Protein AF-A0A0J1GSQ0-F1 (afdb_monomer_lite)

Organism: NCBI:txid754436

Structure (mmCIF, N/CA/C/O backbone):
data_AF-A0A0J1GSQ0-F1
#
_entry.id   AF-A0A0J1GSQ0-F1
#
loop_
_atom_site.group_PDB
_atom_site.id
_atom_site.type_symbol
_atom_site.label_atom_id
_atom_site.label_alt_id
_atom_site.label_comp_id
_atom_site.label_asym_id
_atom_site.label_entity_id
_atom_site.label_seq_id
_atom_site.pdbx_PDB_ins_code
_atom_site.Cartn_x
_atom_site.Cartn_y
_atom_site.Cartn_z
_atom_site.occupancy
_atom_site.B_iso_or_equiv
_atom_site.auth_seq_id
_atom_site.auth_comp_id
_atom_site.auth_asym_id
_atom_site.auth_atom_id
_atom_site.pdbx_PDB_model_num
ATOM 1 N N . MET A 1 1 ? 1.380 5.334 -14.182 1.00 82.44 1 MET A N 1
ATOM 2 C CA . MET A 1 1 ? 1.538 4.209 -13.233 1.00 82.44 1 MET A CA 1
ATOM 3 C C . MET A 1 1 ? 1.544 4.688 -11.792 1.00 82.44 1 MET A C 1
ATOM 5 O O . MET A 1 1 ? 0.638 4.317 -11.063 1.00 82.44 1 MET A O 1
ATOM 9 N N . THR A 1 2 ? 2.495 5.534 -11.387 1.00 88.06 2 THR A N 1
ATOM 10 C CA . THR A 1 2 ? 2.555 6.091 -10.021 1.00 88.06 2 THR A CA 1
ATOM 11 C C . THR A 1 2 ? 1.277 6.799 -9.601 1.00 88.06 2 THR A C 1
ATOM 13 O O . THR A 1 2 ? 0.808 6.554 -8.500 1.00 88.06 2 THR A O 1
ATOM 16 N N . GLN A 1 3 ? 0.655 7.568 -10.502 1.00 89.50 3 GLN A N 1
ATOM 17 C CA . GLN A 1 3 ? -0.656 8.180 -10.265 1.00 89.50 3 GLN A CA 1
ATOM 18 C C . GLN A 1 3 ? -1.730 7.144 -9.891 1.00 89.50 3 GLN A C 1
ATOM 20 O O . GLN A 1 3 ? -2.431 7.309 -8.903 1.00 89.50 3 GLN A O 1
ATOM 25 N N . THR A 1 4 ? -1.821 6.033 -10.623 1.00 90.69 4 THR A N 1
ATOM 26 C CA . THR A 1 4 ? -2.809 4.979 -10.345 1.00 90.69 4 THR A CA 1
ATOM 27 C C . THR A 1 4 ? -2.502 4.221 -9.052 1.00 90.69 4 THR A C 1
ATOM 29 O O . THR A 1 4 ? -3.416 3.885 -8.306 1.00 90.69 4 THR A O 1
ATOM 32 N N . LEU A 1 5 ? -1.223 3.968 -8.752 1.00 93.81 5 LEU A N 1
ATOM 33 C CA . LEU A 1 5 ? -0.809 3.382 -7.470 1.00 93.81 5 LEU A CA 1
ATOM 34 C C . LEU A 1 5 ? -1.150 4.319 -6.300 1.00 93.81 5 LEU A C 1
ATOM 36 O O . LEU A 1 5 ? -1.616 3.864 -5.256 1.00 93.81 5 LEU A O 1
ATOM 40 N N . TRP A 1 6 ? -0.958 5.625 -6.494 1.00 94.94 6 TRP A N 1
ATOM 41 C CA . TRP A 1 6 ? -1.317 6.658 -5.529 1.00 94.94 6 TRP A CA 1
ATOM 42 C C . TRP A 1 6 ? -2.828 6.707 -5.300 1.00 94.94 6 TRP A C 1
ATOM 44 O O . TRP A 1 6 ? -3.275 6.660 -4.158 1.00 94.94 6 TRP A O 1
ATOM 54 N N . GLU A 1 7 ? -3.627 6.698 -6.364 1.00 95.25 7 GLU A N 1
ATOM 55 C CA . GLU A 1 7 ? -5.091 6.636 -6.286 1.00 95.25 7 GLU A CA 1
ATOM 56 C C . GLU A 1 7 ? -5.585 5.372 -5.576 1.00 95.25 7 GLU A C 1
ATOM 58 O O . GLU A 1 7 ? -6.527 5.440 -4.784 1.00 95.25 7 GLU A O 1
ATOM 63 N N . SER A 1 8 ? -4.939 4.223 -5.802 1.00 95.31 8 SER A N 1
ATOM 64 C CA . SER A 1 8 ? -5.218 3.003 -5.040 1.00 95.31 8 SER A CA 1
ATOM 65 C C . SER A 1 8 ? -4.947 3.207 -3.547 1.00 95.31 8 SER A C 1
ATOM 67 O O . SER A 1 8 ? -5.821 2.913 -2.734 1.00 95.31 8 SER A O 1
ATOM 69 N N . ALA A 1 9 ? -3.782 3.748 -3.174 1.00 96.62 9 ALA A N 1
ATOM 70 C CA . ALA A 1 9 ? -3.436 4.001 -1.773 1.00 96.62 9 ALA A CA 1
ATOM 71 C C . ALA A 1 9 ? -4.409 4.989 -1.105 1.00 96.62 9 ALA A C 1
ATOM 73 O O . ALA A 1 9 ? -4.886 4.738 0.003 1.00 96.62 9 ALA A O 1
ATOM 74 N N . VAL A 1 10 ? -4.761 6.075 -1.802 1.00 97.19 10 VAL A N 1
ATOM 75 C CA . VAL A 1 10 ? -5.752 7.062 -1.348 1.00 97.19 10 VAL A CA 1
ATOM 76 C C . VAL A 1 10 ? -7.120 6.414 -1.164 1.00 97.19 10 VAL A C 1
ATOM 78 O O . VAL A 1 10 ? -7.760 6.636 -0.141 1.00 97.19 10 VAL A O 1
ATOM 81 N N . SER A 1 11 ? -7.558 5.574 -2.102 1.00 96.94 11 SER A N 1
ATOM 82 C CA . SER A 1 11 ? -8.849 4.893 -1.998 1.00 96.94 11 SER A CA 1
ATOM 83 C C . SER A 1 11 ? -8.909 3.947 -0.795 1.00 96.94 11 SER A C 1
ATOM 85 O O . SER A 1 11 ? -9.949 3.870 -0.142 1.00 96.94 11 SER A O 1
ATOM 87 N N . LEU A 1 12 ? -7.811 3.259 -0.466 1.00 97.31 12 LEU A N 1
ATOM 88 C CA . LEU A 1 12 ? -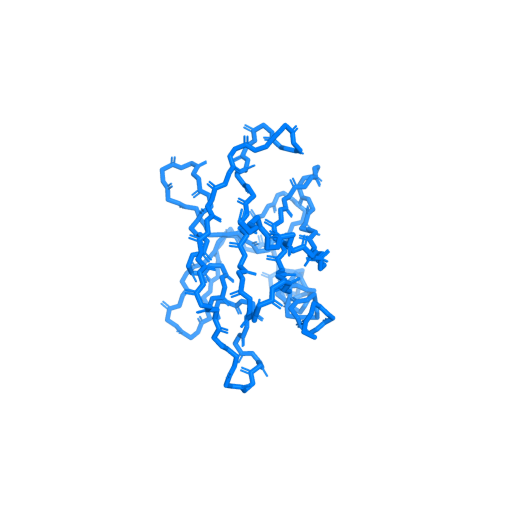7.732 2.407 0.726 1.00 97.31 12 LEU A CA 1
ATOM 89 C C . LEU A 1 12 ? -7.763 3.233 2.018 1.00 97.31 12 LEU A C 1
ATOM 91 O O . LEU A 1 12 ? -8.453 2.850 2.959 1.00 97.31 12 LEU A O 1
ATOM 95 N N . ARG A 1 13 ? -7.087 4.387 2.044 1.00 98.00 13 ARG A N 1
ATOM 96 C CA . ARG A 1 13 ? -7.127 5.321 3.180 1.00 98.00 13 ARG A CA 1
ATOM 97 C C . ARG A 1 13 ? -8.509 5.951 3.376 1.00 98.00 13 ARG A C 1
ATOM 99 O O . ARG A 1 13 ? -8.971 6.079 4.501 1.00 98.00 13 ARG A O 1
ATOM 106 N N . GLN A 1 14 ? -9.196 6.314 2.296 1.00 98.00 14 GLN A N 1
ATOM 107 C CA . GLN A 1 14 ? -10.578 6.802 2.367 1.00 98.00 14 GLN A CA 1
ATOM 108 C C . GLN A 1 14 ? -11.517 5.728 2.917 1.00 98.00 14 GLN A C 1
ATOM 110 O O . GLN A 1 14 ? -12.339 6.018 3.778 1.00 98.00 14 GLN A O 1
ATOM 115 N N . LYS A 1 15 ? -11.366 4.481 2.455 1.00 97.00 15 LYS A N 1
ATOM 116 C CA . LYS A 1 15 ? -12.125 3.348 2.988 1.00 97.00 15 LYS A CA 1
ATOM 117 C C . LYS A 1 15 ? -11.880 3.167 4.491 1.00 97.00 15 LYS A C 1
ATOM 119 O O . LYS A 1 15 ? -12.837 3.010 5.234 1.00 97.00 15 LYS A O 1
ATOM 124 N N . TRP A 1 16 ? -10.628 3.269 4.939 1.00 98.12 16 TRP A N 1
ATOM 125 C CA . TRP A 1 16 ? -10.271 3.216 6.360 1.00 98.12 16 TRP A CA 1
ATOM 126 C C . TRP A 1 16 ? -10.989 4.280 7.199 1.00 98.12 16 TRP A C 1
ATOM 128 O O . TRP A 1 16 ? -11.543 3.950 8.243 1.00 98.12 16 TRP A O 1
ATOM 138 N N . GLU A 1 17 ? -11.045 5.531 6.730 1.00 98.19 17 GLU A N 1
ATOM 139 C CA . GLU A 1 17 ? -11.810 6.592 7.407 1.00 98.19 17 GLU A CA 1
ATOM 140 C C . GLU A 1 17 ? -13.311 6.261 7.472 1.00 98.19 17 GLU A C 1
ATOM 142 O O . GLU A 1 17 ? -13.936 6.420 8.518 1.00 98.19 17 GLU A O 1
ATOM 147 N N . LEU A 1 18 ? -13.887 5.762 6.372 1.00 98.19 18 LEU A N 1
ATOM 148 C CA . LEU A 1 18 ? -15.314 5.425 6.279 1.00 98.19 18 LEU A CA 1
ATOM 149 C C . LEU A 1 18 ? -15.712 4.216 7.139 1.00 98.19 18 LEU A C 1
ATOM 151 O O . LEU A 1 18 ? -16.854 4.131 7.583 1.00 98.19 18 LEU A O 1
ATOM 155 N N . GLU A 1 19 ? -14.787 3.290 7.382 1.00 97.75 19 GLU A N 1
ATOM 156 C CA . GLU A 1 19 ? -15.019 2.063 8.153 1.00 97.75 19 GLU A CA 1
ATOM 157 C C . GLU A 1 19 ? -14.654 2.205 9.640 1.00 97.75 19 GLU A C 1
ATOM 159 O O . GLU A 1 19 ? -14.472 1.209 10.334 1.00 97.75 19 GLU A O 1
ATOM 164 N N . ASN A 1 20 ? -14.573 3.438 10.153 1.00 97.31 20 ASN A N 1
ATOM 165 C CA . ASN A 1 20 ? -14.196 3.740 11.539 1.00 97.31 20 ASN A CA 1
ATOM 166 C C . ASN A 1 20 ? -12.795 3.243 11.926 1.00 97.31 20 ASN A C 1
ATOM 168 O O . ASN A 1 20 ? -12.567 2.821 13.058 1.00 97.31 20 ASN A O 1
ATOM 172 N N . LYS A 1 21 ? -11.840 3.360 11.001 1.00 97.75 21 LYS A N 1
ATOM 173 C CA . LYS A 1 21 ? -10.402 3.198 11.251 1.00 97.75 21 LYS A CA 1
ATOM 174 C C . LYS A 1 21 ? -10.016 1.821 11.811 1.00 97.75 21 LYS A C 1
ATOM 176 O O . LYS A 1 21 ? -9.367 1.753 12.857 1.00 97.75 21 LYS A O 1
ATOM 181 N N . PRO A 1 22 ? -10.380 0.716 11.137 1.00 97.75 22 PRO A N 1
ATOM 182 C CA . PRO A 1 22 ? -10.029 -0.615 11.613 1.00 97.75 22 PRO A CA 1
ATOM 183 C C . PRO A 1 22 ? -8.505 -0.810 11.640 1.00 97.75 22 PRO A C 1
ATOM 185 O O . PRO A 1 22 ? -7.773 -0.218 10.845 1.00 97.75 22 PRO A O 1
ATOM 188 N N . GLU A 1 23 ? -8.022 -1.685 12.524 1.00 96.50 23 GLU A N 1
ATOM 189 C CA . GLU A 1 23 ? -6.595 -2.041 12.581 1.00 96.50 23 GLU A CA 1
ATOM 190 C C . GLU A 1 23 ? -6.138 -2.832 11.344 1.00 96.50 23 GLU A C 1
ATOM 192 O O . GLU A 1 23 ? -4.976 -2.755 10.939 1.00 96.50 23 GLU A O 1
ATOM 197 N N . ARG A 1 24 ? -7.054 -3.603 10.743 1.00 97.12 24 ARG A N 1
ATOM 198 C CA . ARG A 1 24 ? -6.804 -4.508 9.614 1.00 97.12 24 ARG A CA 1
ATOM 199 C C . ARG A 1 24 ? -7.928 -4.433 8.595 1.00 97.12 24 ARG A C 1
ATOM 201 O O . ARG A 1 24 ? -9.073 -4.155 8.939 1.00 97.12 24 ARG A O 1
ATOM 208 N N . SER A 1 25 ? -7.602 -4.721 7.345 1.00 97.12 25 SER A N 1
ATOM 209 C CA . SER A 1 25 ? -8.561 -4.846 6.253 1.00 97.12 25 SER A CA 1
ATOM 210 C C . SER A 1 25 ? -8.088 -5.906 5.258 1.00 97.12 25 SER A C 1
ATOM 212 O O . SER A 1 25 ? -6.970 -6.416 5.333 1.00 97.12 25 SER A O 1
ATOM 214 N N . PHE A 1 26 ? -8.967 -6.257 4.326 1.00 95.12 26 PHE A N 1
ATOM 215 C CA . PHE A 1 26 ? -8.733 -7.297 3.340 1.00 95.12 26 PHE A CA 1
ATOM 216 C C . PHE A 1 26 ? -9.153 -6.839 1.946 1.00 95.12 26 PHE A C 1
ATOM 218 O O . PHE A 1 26 ? -10.223 -6.252 1.755 1.00 95.12 26 PHE A O 1
ATOM 225 N N . LEU A 1 27 ? -8.319 -7.130 0.948 1.00 92.44 27 LEU A N 1
ATOM 226 C CA . LEU A 1 27 ? -8.636 -6.892 -0.454 1.00 92.44 27 LEU A CA 1
ATOM 227 C C . LEU A 1 27 ? -8.082 -8.022 -1.323 1.00 92.44 27 LEU A C 1
ATOM 229 O O . LEU A 1 27 ? -6.877 -8.222 -1.396 1.00 92.44 27 LEU A O 1
ATOM 233 N N . LYS A 1 28 ? -8.969 -8.723 -2.043 1.00 87.81 28 LYS A N 1
ATOM 234 C CA . LYS A 1 28 ? -8.604 -9.739 -3.052 1.00 87.81 28 LYS A CA 1
ATOM 235 C C . LYS A 1 28 ? -7.609 -10.806 -2.552 1.00 87.81 28 LYS A C 1
ATOM 237 O O . LYS A 1 28 ? -6.680 -11.150 -3.274 1.00 87.81 28 LYS A O 1
ATOM 242 N N . GLY A 1 29 ? -7.784 -11.335 -1.343 1.00 89.19 29 GLY A N 1
ATOM 243 C CA . GLY A 1 29 ? -6.855 -12.343 -0.812 1.00 89.19 29 GLY A CA 1
ATOM 244 C C . GLY A 1 29 ? -5.738 -11.777 0.063 1.00 89.19 29 GLY A C 1
ATOM 245 O O . GLY A 1 29 ? -5.049 -12.553 0.710 1.00 89.19 29 GLY A O 1
ATOM 246 N N . ILE A 1 30 ? -5.562 -10.453 0.088 1.00 92.69 30 ILE A N 1
ATOM 247 C CA . ILE A 1 30 ? -4.443 -9.785 0.754 1.00 92.69 30 ILE A CA 1
ATOM 248 C C . ILE A 1 30 ? -4.955 -9.109 2.026 1.00 92.69 30 ILE A C 1
ATOM 250 O O . ILE A 1 30 ? -5.765 -8.179 1.950 1.00 92.69 30 ILE A O 1
ATOM 254 N N . GLU A 1 31 ? -4.489 -9.576 3.185 1.00 95.31 31 GLU A N 1
ATOM 255 C CA . GLU A 1 31 ? -4.656 -8.876 4.463 1.00 95.31 31 GLU A CA 1
ATOM 256 C C . GLU A 1 31 ? -3.621 -7.747 4.563 1.00 95.31 31 GLU A C 1
ATOM 258 O O . GLU A 1 31 ? -2.463 -7.911 4.182 1.00 95.31 31 GLU A O 1
ATOM 263 N N . TYR A 1 32 ? -4.041 -6.583 5.049 1.00 95.75 32 TYR A N 1
ATOM 264 C CA . TYR A 1 32 ? -3.161 -5.438 5.264 1.00 95.75 32 TYR A CA 1
ATOM 265 C C . TYR A 1 32 ? -3.586 -4.651 6.506 1.00 95.75 32 TYR A C 1
ATOM 267 O O . TYR A 1 32 ? -4.755 -4.653 6.897 1.00 95.75 32 TYR A O 1
ATOM 275 N N . THR A 1 33 ? -2.626 -3.975 7.130 1.00 96.25 33 THR A N 1
ATOM 276 C CA . THR A 1 33 ? -2.842 -3.056 8.253 1.00 96.25 33 THR A CA 1
ATOM 277 C C . THR A 1 33 ? -2.749 -1.612 7.770 1.00 96.25 33 THR A C 1
ATOM 279 O O . THR A 1 33 ? -2.624 -1.337 6.570 1.00 96.25 33 THR A O 1
ATOM 282 N N . PHE A 1 34 ? -2.821 -0.668 8.705 1.00 96.38 34 PHE A N 1
ATOM 283 C CA . PHE A 1 34 ? -2.679 0.750 8.424 1.00 96.38 34 PHE A CA 1
ATOM 284 C C . PHE A 1 34 ? -1.594 1.382 9.292 1.00 96.38 34 PHE A C 1
ATOM 286 O O . PHE A 1 34 ? -1.394 0.996 10.443 1.00 96.38 34 PHE A O 1
ATOM 293 N N . THR A 1 35 ? -0.915 2.389 8.747 1.00 94.69 35 THR A N 1
ATOM 294 C CA . THR A 1 35 ? -0.109 3.322 9.540 1.00 94.69 35 THR A CA 1
ATOM 295 C C . THR A 1 35 ? -1.004 4.128 10.480 1.00 94.69 35 THR A C 1
ATOM 297 O O . THR A 1 35 ? -2.225 4.182 10.306 1.00 94.69 35 THR A O 1
ATOM 300 N N . GLN A 1 36 ? -0.411 4.867 11.420 1.00 93.88 36 GLN A N 1
ATOM 301 C CA . GLN A 1 36 ? -1.174 5.742 12.324 1.00 93.88 36 GLN A CA 1
ATOM 302 C C . GLN A 1 36 ? -1.982 6.823 11.581 1.00 93.88 36 GLN A C 1
ATOM 304 O O . GLN A 1 36 ? -2.957 7.354 12.110 1.00 93.88 36 GLN A O 1
ATOM 309 N N . LYS A 1 37 ? -1.589 7.154 10.342 1.00 95.81 37 LYS A N 1
ATOM 310 C CA . LYS A 1 37 ? -2.285 8.117 9.471 1.00 95.81 37 LYS A CA 1
ATOM 311 C C . LYS A 1 37 ? -3.238 7.458 8.465 1.00 95.81 37 LYS A C 1
ATOM 313 O O . LYS A 1 37 ? -3.743 8.144 7.570 1.00 95.81 37 LYS A O 1
ATOM 318 N N . GLY A 1 38 ? -3.476 6.154 8.596 1.00 96.94 38 GLY A N 1
ATOM 319 C CA . GLY A 1 38 ? -4.440 5.424 7.779 1.00 96.94 38 GLY A CA 1
ATOM 320 C C . GLY A 1 38 ? -3.918 4.970 6.423 1.00 96.94 38 GLY A C 1
ATOM 321 O O . GLY A 1 38 ? -4.715 4.669 5.537 1.00 96.94 38 GLY A O 1
ATOM 322 N N . TRP A 1 39 ? -2.601 4.958 6.204 1.00 97.00 39 TRP A N 1
ATOM 323 C CA . TRP A 1 39 ? -2.050 4.473 4.939 1.00 97.00 39 TRP A CA 1
ATOM 324 C C . TRP A 1 39 ? -1.903 2.956 4.973 1.00 97.00 39 TRP A C 1
ATOM 326 O O . TRP A 1 39 ? -1.411 2.438 5.971 1.00 97.00 39 TRP A O 1
ATOM 336 N N . PRO A 1 40 ? -2.305 2.236 3.912 1.00 96.62 40 PRO A N 1
ATOM 337 C CA . PRO A 1 40 ? -2.222 0.781 3.896 1.00 96.62 40 PRO A CA 1
ATOM 338 C C . PRO A 1 40 ? -0.763 0.349 4.019 1.00 96.62 40 PRO A C 1
ATOM 340 O O . PRO A 1 40 ? 0.094 0.951 3.377 1.00 96.62 40 PRO A O 1
ATOM 343 N N . VAL A 1 41 ? -0.477 -0.682 4.804 1.00 94.88 41 VAL A N 1
ATOM 344 C CA . VAL A 1 41 ? 0.862 -1.259 4.950 1.00 94.88 41 VAL A CA 1
ATOM 345 C C . VAL A 1 41 ? 0.748 -2.770 5.119 1.00 94.88 41 VAL A C 1
ATOM 347 O O . VAL A 1 41 ? -0.175 -3.276 5.752 1.00 94.88 41 VAL A O 1
ATOM 350 N N . ILE A 1 42 ? 1.676 -3.504 4.512 1.00 94.56 42 ILE A N 1
ATOM 351 C CA . ILE A 1 42 ? 1.798 -4.951 4.685 1.00 94.56 42 ILE A CA 1
ATOM 352 C C . ILE A 1 42 ? 3.201 -5.202 5.187 1.00 94.56 42 ILE A C 1
ATOM 354 O O . ILE A 1 42 ? 4.159 -4.881 4.487 1.00 94.56 42 ILE A O 1
ATOM 358 N N . SER A 1 43 ? 3.328 -5.745 6.393 1.00 88.38 43 SER A N 1
ATOM 359 C CA . SER A 1 43 ? 4.624 -5.951 7.030 1.00 88.38 43 SER A CA 1
ATOM 360 C C . SER A 1 43 ? 4.773 -7.360 7.583 1.00 88.38 43 SER A C 1
ATOM 362 O O . SER A 1 43 ? 3.925 -7.806 8.352 1.00 88.38 43 SER A O 1
ATOM 364 N N . HIS A 1 44 ? 5.893 -8.008 7.276 1.00 85.62 44 HIS A N 1
ATOM 365 C CA . HIS A 1 44 ? 6.321 -9.272 7.867 1.00 85.62 44 HIS A CA 1
ATOM 366 C C . HIS A 1 44 ? 7.623 -9.043 8.637 1.00 85.62 44 HIS A C 1
ATOM 368 O O . HIS A 1 44 ? 8.565 -8.453 8.112 1.00 85.62 44 HIS A O 1
ATOM 374 N N . ASN A 1 45 ? 7.679 -9.486 9.897 1.00 81.00 45 ASN A N 1
ATOM 375 C CA . ASN A 1 45 ? 8.850 -9.322 10.773 1.00 81.00 45 ASN A CA 1
ATOM 376 C C . ASN A 1 45 ? 9.348 -7.866 10.888 1.00 81.00 45 ASN A C 1
ATOM 378 O O . ASN A 1 45 ? 10.549 -7.608 10.911 1.00 81.00 45 ASN A O 1
ATOM 382 N N . GLY A 1 46 ? 8.421 -6.903 10.933 1.00 77.44 46 GLY A N 1
ATOM 383 C CA . GLY A 1 46 ? 8.749 -5.478 11.063 1.00 77.44 46 GLY A CA 1
ATOM 384 C C . GLY A 1 46 ? 9.287 -4.819 9.789 1.00 77.44 46 GLY A C 1
ATOM 385 O O . GLY A 1 46 ? 9.723 -3.676 9.849 1.00 77.44 46 GLY A O 1
ATOM 386 N N . GLN A 1 47 ? 9.249 -5.505 8.644 1.00 83.94 47 GLN A N 1
ATOM 387 C CA . GLN A 1 47 ? 9.599 -4.945 7.338 1.00 83.94 47 GLN A CA 1
ATOM 388 C C . GLN A 1 47 ? 8.417 -5.048 6.382 1.00 83.94 47 GLN A C 1
ATOM 390 O O . GLN A 1 47 ? 7.671 -6.023 6.401 1.00 83.94 47 GLN A O 1
ATOM 395 N N . ILE A 1 48 ? 8.259 -4.053 5.520 1.00 90.38 48 ILE 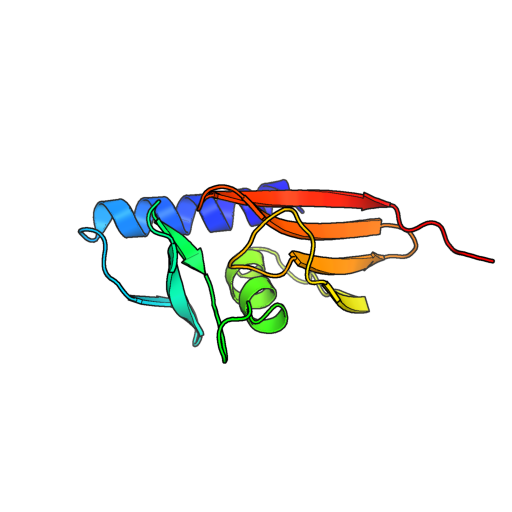A N 1
ATOM 396 C CA . ILE A 1 48 ? 7.280 -4.039 4.443 1.00 90.38 48 ILE A CA 1
ATOM 397 C C . ILE A 1 48 ? 7.516 -5.223 3.509 1.00 90.38 48 ILE A C 1
ATOM 399 O O . ILE A 1 48 ? 8.596 -5.375 2.927 1.00 90.38 48 ILE A O 1
ATOM 403 N N . ASN A 1 49 ? 6.462 -6.009 3.301 1.00 93.12 49 ASN A N 1
ATOM 404 C CA . ASN A 1 49 ? 6.406 -6.991 2.235 1.00 93.12 49 ASN A CA 1
ATOM 405 C C . ASN A 1 49 ? 6.178 -6.266 0.903 1.00 93.12 49 ASN A C 1
ATOM 407 O O . ASN A 1 49 ? 5.049 -5.935 0.528 1.00 93.12 49 ASN A O 1
ATOM 411 N N . CYS A 1 50 ? 7.268 -6.000 0.183 1.00 92.62 50 CYS A N 1
ATOM 412 C CA . CYS A 1 50 ? 7.210 -5.271 -1.080 1.00 92.62 50 CYS A CA 1
ATOM 413 C C . CYS A 1 50 ? 6.401 -6.009 -2.157 1.00 92.62 50 CYS A C 1
ATOM 415 O O . CYS A 1 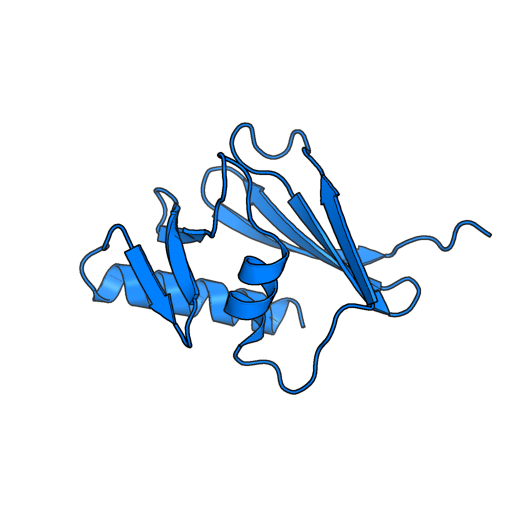50 ? 5.702 -5.378 -2.945 1.00 92.62 50 CYS A O 1
ATOM 417 N N . HIS A 1 51 ? 6.436 -7.343 -2.187 1.00 92.69 51 HIS A N 1
ATOM 418 C CA . HIS A 1 51 ? 5.666 -8.095 -3.176 1.00 92.69 51 HIS A CA 1
ATOM 419 C C . HIS A 1 51 ? 4.158 -7.905 -2.969 1.00 92.69 51 HIS A C 1
ATOM 421 O O . HIS A 1 51 ? 3.440 -7.537 -3.896 1.00 92.69 51 HIS A O 1
ATOM 427 N N . GLU A 1 52 ? 3.678 -8.080 -1.740 1.00 94.25 52 GLU A N 1
ATOM 428 C CA . GLU A 1 52 ? 2.253 -7.922 -1.442 1.00 94.25 52 GLU A CA 1
ATOM 429 C C . GLU A 1 52 ? 1.808 -6.459 -1.514 1.00 94.25 52 GLU A C 1
ATOM 431 O O . GLU A 1 52 ? 0.717 -6.175 -2.007 1.00 94.25 52 GLU A O 1
ATOM 436 N N . THR A 1 53 ? 2.672 -5.515 -1.124 1.00 94.44 53 THR A N 1
ATOM 437 C CA . THR A 1 53 ? 2.426 -4.074 -1.312 1.00 94.44 53 THR A CA 1
ATOM 438 C C . THR A 1 53 ? 2.183 -3.747 -2.784 1.00 94.44 53 THR A C 1
ATOM 440 O O . THR A 1 53 ? 1.239 -3.024 -3.118 1.00 94.44 53 THR A O 1
ATOM 443 N N . TRP A 1 54 ? 2.993 -4.317 -3.683 1.00 94.19 54 TRP A N 1
ATOM 444 C CA . TRP A 1 54 ? 2.784 -4.173 -5.118 1.00 94.19 54 TRP A CA 1
ATOM 445 C C . TRP A 1 54 ? 1.429 -4.726 -5.551 1.00 94.19 54 TRP A C 1
ATOM 447 O O . TRP A 1 54 ? 0.679 -4.028 -6.232 1.00 94.19 54 TRP A O 1
ATOM 457 N N . LEU A 1 55 ? 1.087 -5.952 -5.146 1.00 93.00 55 LEU A N 1
ATOM 458 C CA . LEU A 1 55 ? -0.183 -6.587 -5.512 1.00 93.00 55 LEU A CA 1
ATOM 459 C C . LEU A 1 55 ? -1.399 -5.797 -5.007 1.00 93.00 55 LEU A C 1
ATOM 461 O O . LEU A 1 55 ? -2.369 -5.614 -5.747 1.00 93.00 55 LEU A O 1
ATOM 465 N N . LEU A 1 56 ? -1.330 -5.278 -3.779 1.00 94.69 56 LEU A N 1
ATOM 466 C CA . LEU A 1 56 ? -2.388 -4.474 -3.176 1.00 94.69 56 LEU A CA 1
ATOM 467 C C . LEU A 1 56 ? -2.646 -3.197 -3.991 1.00 94.69 56 LEU A C 1
ATOM 469 O O . LEU A 1 56 ? -3.779 -2.923 -4.405 1.00 94.69 56 LEU A O 1
ATOM 473 N N . LEU A 1 57 ? -1.588 -2.426 -4.262 1.00 94.62 57 LEU A N 1
ATOM 474 C CA . LEU A 1 57 ? -1.697 -1.100 -4.876 1.00 94.62 57 LEU A CA 1
ATOM 475 C C . LEU A 1 57 ? -1.880 -1.153 -6.398 1.00 94.62 57 LEU A C 1
ATOM 477 O O . LEU A 1 57 ? -2.577 -0.311 -6.970 1.00 94.62 57 LEU A O 1
ATOM 481 N N . SER A 1 58 ? -1.318 -2.164 -7.064 1.00 91.75 58 SER A N 1
ATOM 482 C CA . SER A 1 58 ? -1.472 -2.371 -8.510 1.00 91.75 58 SER A CA 1
ATOM 483 C C . SER A 1 58 ? -2.777 -3.075 -8.891 1.00 91.75 58 SER A C 1
ATOM 485 O O . SER A 1 58 ? -3.050 -3.252 -10.073 1.00 91.75 58 SER A O 1
ATOM 487 N N . SER A 1 59 ? -3.639 -3.417 -7.928 1.00 82.62 59 SER A N 1
ATOM 488 C CA . SER A 1 59 ? -4.865 -4.203 -8.144 1.00 82.62 59 SER A CA 1
ATOM 489 C C . SER A 1 59 ? -5.880 -3.610 -9.140 1.00 82.62 59 SER A C 1
ATOM 491 O O . SER A 1 59 ? -6.791 -4.328 -9.573 1.00 82.62 59 SER A O 1
ATOM 493 N N . ARG A 1 60 ? -5.748 -2.321 -9.489 1.00 80.31 60 ARG A N 1
ATOM 494 C CA . ARG A 1 60 ? -6.545 -1.595 -10.502 1.00 80.31 60 ARG A CA 1
ATOM 495 C C . ARG A 1 60 ? -5.836 -1.442 -11.850 1.00 80.31 60 ARG A C 1
ATOM 497 O O . ARG A 1 60 ? -6.450 -1.018 -12.825 1.00 80.31 60 ARG A O 1
ATOM 504 N N . ILE A 1 61 ? -4.553 -1.775 -11.914 1.00 82.12 61 ILE A N 1
ATOM 505 C CA . ILE A 1 61 ? -3.717 -1.631 -13.096 1.00 82.12 61 ILE A CA 1
ATOM 506 C C . ILE A 1 61 ? -3.766 -2.948 -13.867 1.00 82.12 61 ILE A C 1
ATOM 508 O O . ILE A 1 61 ? -3.276 -3.978 -13.406 1.00 82.12 61 ILE A O 1
ATOM 512 N N . LYS A 1 62 ? -4.366 -2.934 -15.059 1.00 71.81 62 LYS A N 1
ATOM 513 C CA . LYS A 1 62 ? -4.326 -4.105 -15.938 1.00 71.81 62 LYS A CA 1
ATOM 514 C C . LYS A 1 62 ? -2.876 -4.341 -16.385 1.00 71.81 62 LYS A C 1
ATOM 516 O O . LYS A 1 62 ? -2.206 -3.408 -16.817 1.00 71.81 62 LYS A O 1
ATOM 521 N N . SER A 1 63 ? -2.420 -5.589 -16.259 1.00 69.75 63 SER A N 1
ATOM 522 C CA . SER A 1 63 ? -1.210 -6.146 -16.890 1.00 69.75 63 SER A CA 1
ATOM 523 C C . SER A 1 63 ? 0.150 -5.512 -16.564 1.00 69.75 63 SER A C 1
ATOM 525 O O . SER A 1 63 ? 1.102 -5.756 -17.301 1.00 69.75 63 SER A O 1
ATOM 527 N N . VAL A 1 64 ? 0.300 -4.758 -15.472 1.00 72.44 64 VAL A N 1
ATOM 528 C CA . VAL A 1 64 ? 1.630 -4.262 -15.082 1.00 72.44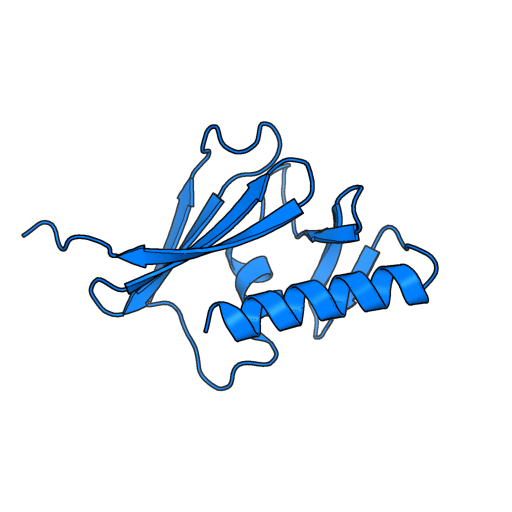 64 VAL A CA 1
ATOM 529 C C . VAL A 1 64 ? 2.324 -5.255 -14.158 1.00 72.44 64 VAL A C 1
ATOM 531 O O . VAL A 1 64 ? 1.852 -5.561 -13.064 1.00 72.44 64 VAL A O 1
ATOM 534 N N . LYS A 1 65 ? 3.485 -5.722 -14.613 1.00 81.25 65 LYS A N 1
ATOM 535 C CA . LYS A 1 65 ? 4.447 -6.502 -13.837 1.00 81.25 65 LYS A CA 1
ATOM 536 C C . LYS A 1 65 ? 5.724 -5.682 -13.673 1.00 81.25 65 LYS A C 1
ATOM 538 O O . LYS A 1 65 ? 5.991 -4.796 -14.479 1.00 81.25 65 LYS A O 1
ATOM 543 N N . TYR A 1 66 ? 6.487 -5.982 -12.633 1.00 83.62 66 TYR A N 1
ATOM 544 C CA . TYR A 1 66 ? 7.863 -5.519 -12.502 1.00 83.62 66 TYR A CA 1
ATOM 545 C C . TYR A 1 66 ? 8.810 -6.618 -13.006 1.00 83.62 66 TYR A C 1
ATOM 547 O O . TYR A 1 66 ? 8.498 -7.805 -12.886 1.00 83.62 66 TYR A O 1
ATOM 555 N N . THR A 1 67 ? 9.953 -6.231 -13.567 1.00 84.50 67 THR A N 1
ATOM 556 C CA . THR A 1 67 ? 11.029 -7.143 -13.988 1.00 84.50 67 THR A CA 1
ATOM 557 C C . THR A 1 67 ? 11.969 -7.469 -12.834 1.00 84.50 67 THR A C 1
ATOM 559 O O . THR A 1 67 ? 12.444 -8.595 -12.721 1.00 84.50 67 THR A O 1
ATOM 562 N N . HIS A 1 68 ? 12.186 -6.510 -11.933 1.00 86.56 68 HIS A N 1
ATOM 563 C CA . HIS A 1 68 ? 13.028 -6.677 -10.756 1.00 86.56 68 HIS A CA 1
ATOM 564 C C . HIS A 1 68 ? 12.408 -5.999 -9.530 1.00 86.56 68 HIS A C 1
ATOM 566 O O . HIS A 1 68 ? 11.811 -4.925 -9.628 1.00 86.56 68 HIS A O 1
ATOM 572 N N . LEU A 1 69 ? 12.573 -6.631 -8.367 1.00 88.31 69 LEU A N 1
ATOM 573 C CA . LEU A 1 69 ? 12.155 -6.117 -7.067 1.00 88.31 69 LEU A CA 1
ATOM 574 C C . LEU A 1 69 ? 13.365 -6.069 -6.136 1.00 88.31 69 LEU A C 1
ATOM 576 O O . LEU A 1 69 ? 14.028 -7.080 -5.928 1.00 88.31 69 LEU A O 1
ATOM 580 N N . SER A 1 70 ? 13.600 -4.914 -5.516 1.00 86.25 70 SER A N 1
ATOM 581 C CA . SER A 1 70 ? 14.525 -4.798 -4.388 1.00 86.25 70 SER A CA 1
ATOM 582 C C . SER A 1 70 ? 13.891 -4.070 -3.209 1.00 86.25 70 SER A C 1
ATOM 584 O O . SER A 1 70 ? 13.018 -3.217 -3.369 1.00 86.25 70 SER A O 1
ATOM 586 N N . SER A 1 71 ? 14.344 -4.427 -2.012 1.00 85.75 71 SER A N 1
ATOM 587 C CA . SER A 1 71 ? 13.990 -3.783 -0.751 1.00 85.75 71 SER A CA 1
ATOM 588 C C . SER A 1 71 ? 15.247 -3.153 -0.164 1.00 85.75 71 SER A C 1
ATOM 590 O O . SER A 1 71 ? 16.296 -3.797 -0.130 1.00 85.75 71 SER A O 1
ATOM 592 N N . LYS A 1 72 ? 15.158 -1.897 0.278 1.00 81.75 72 LYS A N 1
ATOM 593 C CA . LYS A 1 72 ? 16.273 -1.177 0.902 1.00 81.75 72 LYS A CA 1
ATOM 594 C C . LYS A 1 72 ? 15.825 -0.545 2.211 1.00 81.75 72 LYS A C 1
ATOM 596 O O . LYS A 1 72 ? 14.807 0.140 2.253 1.00 81.75 72 LYS A O 1
ATOM 601 N N . ASN A 1 73 ? 16.614 -0.718 3.266 1.00 74.44 73 ASN A N 1
ATOM 602 C CA . ASN A 1 73 ? 16.457 0.058 4.493 1.00 74.44 73 ASN A CA 1
ATOM 603 C C . ASN A 1 73 ? 17.084 1.437 4.262 1.00 74.44 73 ASN A C 1
ATOM 605 O O . ASN A 1 73 ? 18.292 1.602 4.408 1.00 74.44 73 ASN A O 1
ATOM 609 N N . GLU A 1 74 ? 16.285 2.406 3.824 1.00 67.38 74 GLU A N 1
ATOM 610 C CA . GLU A 1 74 ? 16.747 3.786 3.663 1.00 67.38 74 GLU A CA 1
ATOM 611 C C . GLU A 1 74 ? 16.448 4.622 4.903 1.00 67.38 74 GLU A C 1
ATOM 613 O O . GLU A 1 74 ? 15.449 4.404 5.583 1.00 67.38 74 GLU A O 1
ATOM 618 N N . MET A 1 75 ? 17.266 5.651 5.149 1.00 61.22 75 MET A N 1
ATOM 619 C CA . MET A 1 75 ? 17.097 6.587 6.274 1.00 61.22 75 MET A CA 1
ATOM 620 C C . MET A 1 75 ? 15.752 7.339 6.281 1.00 61.22 75 MET A C 1
ATOM 622 O O . MET A 1 75 ? 15.443 8.007 7.263 1.00 61.22 75 MET A O 1
ATOM 626 N N . ARG A 1 76 ? 14.952 7.237 5.211 1.00 62.75 76 ARG A N 1
ATOM 627 C CA . ARG A 1 76 ? 13.651 7.911 5.056 1.00 62.75 76 ARG A CA 1
ATOM 628 C C . ARG A 1 76 ? 12.615 7.469 6.098 1.00 62.75 76 ARG A C 1
ATOM 630 O O . ARG A 1 76 ? 11.692 8.221 6.394 1.00 62.75 76 ARG A O 1
ATOM 637 N N . SER A 1 77 ? 12.773 6.279 6.685 1.00 62.66 77 SER A N 1
ATOM 638 C CA . SER A 1 77 ? 11.963 5.834 7.820 1.00 62.66 77 SER A CA 1
ATOM 639 C C . SER A 1 77 ? 12.742 4.922 8.757 1.00 62.66 77 SER A C 1
ATOM 641 O O . SER A 1 77 ? 13.437 4.004 8.337 1.00 62.66 77 SER A O 1
ATOM 643 N N . LYS A 1 78 ? 12.558 5.142 10.063 1.00 66.88 78 LYS A N 1
ATOM 644 C CA . LYS A 1 78 ? 13.076 4.260 11.117 1.00 66.88 78 LYS A CA 1
ATOM 645 C C . LYS A 1 78 ? 12.334 2.916 11.178 1.00 66.88 78 LYS A C 1
ATOM 647 O O . LYS A 1 78 ? 12.881 1.949 11.695 1.00 66.88 78 LYS A O 1
ATOM 652 N N . TYR A 1 79 ? 11.096 2.875 10.685 1.00 70.88 79 TYR A N 1
ATOM 653 C CA . TYR A 1 79 ? 10.163 1.759 10.872 1.00 70.88 79 TYR A CA 1
ATOM 654 C C . TYR A 1 79 ? 9.875 0.980 9.588 1.00 70.88 79 TYR A C 1
ATOM 656 O O . TYR A 1 79 ? 9.362 -0.131 9.655 1.00 70.88 79 TYR A O 1
ATOM 664 N N . TYR A 1 80 ? 10.187 1.553 8.423 1.00 77.94 80 TYR A N 1
ATOM 665 C CA . TYR A 1 80 ? 9.791 1.007 7.131 1.00 77.94 80 TYR A CA 1
ATOM 666 C C . TYR A 1 80 ? 10.967 1.019 6.155 1.00 77.94 80 TYR A C 1
ATOM 668 O O . TYR A 1 80 ? 11.587 2.055 5.922 1.00 77.94 80 TYR A O 1
ATOM 676 N N . ASN A 1 81 ? 11.230 -0.125 5.531 1.00 83.12 81 ASN A N 1
ATOM 677 C CA . ASN A 1 81 ? 12.038 -0.204 4.320 1.00 83.12 81 ASN A CA 1
ATOM 678 C C . ASN A 1 81 ? 11.327 0.477 3.141 1.00 83.12 81 ASN A C 1
ATOM 680 O O . ASN A 1 81 ? 10.117 0.695 3.130 1.00 83.12 81 ASN A O 1
ATOM 684 N N . SER A 1 82 ? 12.115 0.797 2.123 1.00 89.69 82 SER A N 1
ATOM 685 C CA . SER A 1 82 ? 11.664 1.290 0.828 1.00 89.69 82 SER A CA 1
ATOM 686 C C . SER A 1 82 ? 11.661 0.148 -0.186 1.00 89.69 82 SER A C 1
ATOM 688 O O . SER A 1 82 ? 12.602 -0.647 -0.251 1.00 89.69 82 SER A O 1
ATOM 690 N N . CYS A 1 83 ? 10.612 0.080 -0.994 1.00 92.06 83 CYS A N 1
ATOM 691 C CA . CYS A 1 83 ? 10.433 -0.912 -2.042 1.00 92.06 83 CYS A CA 1
ATOM 692 C C . CYS A 1 83 ? 10.700 -0.289 -3.409 1.00 92.06 83 CYS A C 1
ATOM 694 O O . CYS A 1 83 ? 10.113 0.735 -3.747 1.00 92.06 83 CYS A O 1
ATOM 696 N N . TYR A 1 84 ? 11.548 -0.930 -4.206 1.00 92.44 84 TYR A N 1
ATOM 697 C CA . TYR A 1 84 ? 11.961 -0.470 -5.527 1.00 92.44 84 TYR A CA 1
ATOM 698 C C . TYR A 1 84 ? 11.583 -1.512 -6.577 1.00 92.44 84 TYR A C 1
ATOM 700 O O . TYR A 1 84 ? 12.101 -2.631 -6.563 1.00 92.44 84 TYR A O 1
ATOM 708 N N . TYR A 1 85 ? 10.702 -1.127 -7.496 1.00 92.19 85 TYR A N 1
ATOM 709 C CA . TYR A 1 85 ? 10.181 -1.969 -8.570 1.00 92.19 85 TYR A CA 1
ATOM 710 C C . TYR A 1 85 ? 10.707 -1.454 -9.906 1.00 92.19 85 TYR A C 1
ATOM 712 O O . TYR A 1 85 ? 10.365 -0.345 -10.314 1.00 92.19 85 TYR A O 1
ATOM 720 N N . GLN A 1 86 ? 11.525 -2.240 -10.598 1.00 90.75 86 GLN A N 1
ATOM 721 C CA . GLN A 1 86 ? 11.897 -1.942 -11.979 1.00 90.75 86 GLN A CA 1
ATOM 722 C C . GLN A 1 86 ? 10.778 -2.425 -12.895 1.00 90.75 86 GLN A C 1
ATOM 724 O O . GLN A 1 86 ? 10.373 -3.581 -12.824 1.00 90.75 86 GLN A O 1
ATOM 729 N N . ILE A 1 87 ? 10.247 -1.530 -13.719 1.00 86.75 87 ILE A N 1
ATOM 730 C CA . ILE A 1 87 ? 9.136 -1.827 -14.628 1.00 86.75 87 ILE A CA 1
ATOM 731 C C . ILE A 1 87 ? 9.667 -2.167 -16.016 1.00 86.75 87 ILE A C 1
ATOM 733 O O . ILE A 1 87 ? 9.162 -3.080 -16.660 1.00 86.75 87 ILE A O 1
ATOM 737 N N . ASP A 1 88 ? 10.673 -1.416 -16.452 1.00 83.44 88 ASP A N 1
ATOM 738 C CA . ASP A 1 88 ? 11.315 -1.516 -17.757 1.00 83.44 88 ASP A CA 1
ATOM 739 C C . ASP A 1 88 ? 12.775 -1.054 -17.626 1.00 83.44 88 ASP A C 1
ATOM 741 O O . ASP A 1 88 ? 13.187 -0.558 -16.565 1.00 83.44 88 ASP A O 1
ATOM 745 N N . ASP A 1 89 ? 13.563 -1.198 -18.684 1.00 77.19 89 ASP A N 1
ATOM 746 C CA . ASP A 1 89 ? 14.949 -0.742 -18.709 1.00 77.19 89 ASP A CA 1
ATOM 747 C C . ASP A 1 89 ? 15.032 0.757 -18.400 1.00 77.19 89 ASP A C 1
ATOM 749 O O . ASP A 1 89 ? 14.420 1.619 -19.038 1.00 77.19 89 ASP A O 1
ATOM 753 N N . GLY A 1 90 ? 15.752 1.058 -17.321 1.00 73.50 90 GLY A N 1
ATOM 754 C CA . GLY A 1 90 ? 15.944 2.409 -16.814 1.00 73.50 90 GLY A 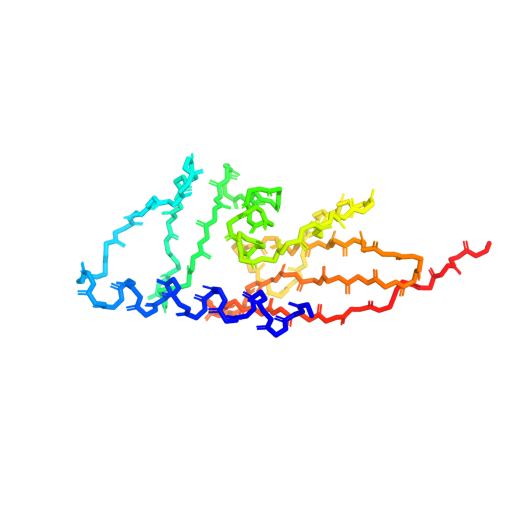CA 1
ATOM 755 C C . GLY A 1 90 ? 14.716 3.085 -16.202 1.00 73.50 90 GLY A C 1
ATOM 756 O O . GLY A 1 90 ? 14.813 4.259 -15.857 1.00 73.50 90 GLY A O 1
ATOM 757 N N . LYS A 1 91 ? 13.572 2.404 -16.026 1.00 86.81 91 LYS A N 1
ATOM 758 C CA . LYS A 1 91 ? 12.361 2.985 -15.413 1.00 86.81 91 LYS A CA 1
ATOM 759 C C . LYS A 1 91 ? 11.865 2.147 -14.245 1.00 86.81 91 LYS A C 1
ATOM 761 O O . LYS A 1 91 ? 11.557 0.963 -14.387 1.00 86.81 91 LYS A O 1
ATOM 766 N N . GLY A 1 92 ? 11.684 2.794 -13.101 1.00 90.56 92 GLY A N 1
ATOM 767 C CA . GLY A 1 92 ? 11.161 2.140 -11.913 1.00 90.56 92 GLY A CA 1
ATOM 768 C C . GLY A 1 92 ? 10.228 3.002 -11.079 1.00 90.56 92 GLY A C 1
ATOM 769 O O . GLY A 1 92 ? 10.084 4.209 -11.282 1.00 90.56 92 GLY A O 1
ATOM 770 N N . VAL A 1 93 ? 9.581 2.341 -10.126 1.00 92.62 93 VAL A N 1
ATOM 771 C CA . VAL A 1 93 ? 8.710 2.931 -9.113 1.00 92.62 93 VAL A CA 1
ATOM 772 C C . VAL A 1 93 ? 9.282 2.619 -7.741 1.00 92.62 93 VAL A C 1
ATOM 774 O O . VAL A 1 93 ? 9.564 1.463 -7.438 1.00 92.62 93 VAL A O 1
ATOM 777 N N . ALA A 1 94 ? 9.437 3.636 -6.903 1.00 92.81 94 ALA A N 1
ATOM 778 C CA . ALA A 1 94 ? 9.752 3.474 -5.495 1.00 92.81 94 ALA A CA 1
ATOM 779 C C . ALA A 1 94 ? 8.496 3.718 -4.657 1.00 92.81 94 ALA A C 1
ATOM 781 O O . ALA A 1 94 ? 7.734 4.649 -4.926 1.00 92.81 94 ALA A O 1
ATOM 782 N N . ILE A 1 95 ? 8.300 2.883 -3.642 1.00 93.06 95 ILE A N 1
ATOM 783 C CA . ILE A 1 95 ? 7.283 3.044 -2.607 1.00 93.06 95 ILE A CA 1
ATOM 784 C C . ILE A 1 95 ? 8.002 3.081 -1.272 1.00 93.06 95 ILE A C 1
ATOM 786 O O . ILE A 1 95 ? 8.751 2.165 -0.938 1.00 93.06 95 ILE A O 1
ATOM 790 N N . PHE A 1 96 ? 7.774 4.135 -0.508 1.00 90.94 96 PHE A N 1
ATOM 791 C CA . PHE A 1 96 ? 8.351 4.297 0.817 1.00 90.94 96 PHE A CA 1
ATOM 792 C C . PHE A 1 96 ? 7.379 5.045 1.714 1.00 90.94 96 PHE A C 1
ATOM 794 O O . PHE A 1 96 ? 6.381 5.596 1.253 1.00 90.94 96 PHE A O 1
ATOM 801 N N . TYR A 1 97 ? 7.669 5.037 3.007 1.00 90.69 97 TYR A N 1
ATOM 802 C CA . TYR A 1 97 ? 6.875 5.738 3.998 1.00 90.69 97 TYR A CA 1
ATOM 803 C C . TYR A 1 97 ? 7.762 6.761 4.676 1.00 90.69 97 TYR A C 1
ATOM 805 O O . TYR A 1 97 ? 8.905 6.462 5.003 1.00 90.69 97 TYR A O 1
ATOM 813 N N . GLU A 1 98 ? 7.233 7.952 4.901 1.00 88.62 98 GLU A N 1
ATOM 814 C CA . GLU A 1 98 ? 7.886 9.000 5.677 1.00 88.62 98 GLU A CA 1
ATOM 815 C C . GLU A 1 98 ? 6.825 9.646 6.568 1.00 88.62 98 GLU A C 1
ATOM 817 O O . GLU A 1 98 ? 5.729 9.984 6.116 1.00 88.62 98 GLU A O 1
ATOM 822 N N . ASN A 1 99 ? 7.115 9.755 7.867 1.00 89.00 99 ASN A N 1
ATOM 823 C CA . ASN A 1 99 ? 6.183 10.295 8.860 1.00 89.00 99 ASN A CA 1
ATOM 824 C C . ASN A 1 99 ? 4.770 9.675 8.747 1.00 89.00 99 ASN A C 1
ATOM 826 O O . ASN A 1 99 ? 3.771 10.384 8.559 1.00 89.00 99 ASN A O 1
ATOM 830 N N . GLU A 1 100 ? 4.705 8.338 8.785 1.00 90.62 100 GLU A N 1
ATOM 831 C CA . GLU A 1 100 ? 3.478 7.532 8.670 1.00 90.62 100 GLU A CA 1
ATOM 832 C C . GLU A 1 100 ? 2.698 7.725 7.356 1.00 90.62 100 GLU A C 1
ATOM 834 O O . GLU A 1 100 ? 1.563 7.271 7.262 1.00 90.62 100 GLU A O 1
ATOM 839 N N . THR A 1 101 ? 3.273 8.389 6.347 1.00 93.25 101 THR A N 1
ATOM 840 C CA . THR A 1 101 ? 2.632 8.711 5.061 1.00 93.25 101 THR A CA 1
ATOM 841 C C . THR A 1 101 ? 3.288 7.942 3.930 1.00 93.25 101 THR A C 1
ATOM 843 O O . THR A 1 101 ? 4.511 7.885 3.874 1.00 93.25 101 THR A O 1
ATOM 846 N N . ILE A 1 102 ? 2.491 7.355 3.034 1.00 94.38 102 ILE A N 1
ATOM 847 C CA . ILE A 1 102 ? 3.016 6.663 1.854 1.00 94.38 102 ILE A CA 1
ATOM 848 C C . ILE A 1 102 ? 3.457 7.670 0.787 1.00 94.38 102 ILE A C 1
ATOM 850 O O . ILE A 1 102 ? 2.773 8.658 0.524 1.00 94.38 102 ILE A O 1
ATOM 854 N N . PHE A 1 103 ? 4.574 7.382 0.134 1.00 93.62 103 PHE A N 1
ATOM 855 C CA . PHE A 1 103 ? 5.098 8.116 -1.007 1.00 93.62 103 PHE A CA 1
ATOM 856 C C . PHE A 1 103 ? 5.361 7.143 -2.143 1.00 93.62 103 PHE A C 1
ATOM 858 O O . PHE A 1 103 ? 5.881 6.045 -1.940 1.00 93.62 103 PHE A O 1
ATOM 865 N N . ILE A 1 104 ? 4.985 7.559 -3.349 1.00 94.12 104 ILE A N 1
ATOM 866 C CA . ILE A 1 104 ? 5.124 6.760 -4.560 1.00 94.12 104 ILE A CA 1
ATOM 867 C C . ILE A 1 104 ? 5.781 7.640 -5.614 1.00 94.12 104 ILE A C 1
ATOM 869 O O . ILE A 1 104 ? 5.191 8.619 -6.068 1.00 94.12 104 ILE A O 1
ATOM 873 N N . SER A 1 105 ? 7.004 7.300 -6.005 1.00 91.94 105 SER A N 1
ATOM 874 C CA . SER A 1 105 ? 7.795 8.101 -6.939 1.00 91.94 105 SER A CA 1
ATOM 875 C C . SER A 1 105 ? 8.293 7.265 -8.104 1.00 91.94 105 SER A C 1
ATOM 877 O O . SER A 1 105 ? 8.587 6.083 -7.952 1.00 91.94 105 SER A O 1
ATOM 879 N N . ASN A 1 106 ? 8.450 7.893 -9.267 1.00 91.00 106 ASN A N 1
ATOM 880 C CA . ASN A 1 106 ? 9.236 7.299 -10.343 1.00 91.00 106 ASN A CA 1
ATOM 881 C C . ASN A 1 106 ? 10.724 7.505 -10.046 1.00 91.00 106 ASN A C 1
ATOM 883 O O . ASN A 1 106 ? 11.104 8.533 -9.485 1.00 91.00 106 ASN A O 1
ATOM 887 N N . PHE A 1 107 ? 11.560 6.565 -10.464 1.00 86.12 107 PHE A N 1
ATOM 888 C CA . PHE A 1 107 ? 13.002 6.757 -10.543 1.00 86.12 107 PHE A CA 1
ATOM 889 C C . PHE A 1 107 ? 13.517 6.239 -11.882 1.00 86.12 107 PHE A C 1
ATOM 891 O O . PHE A 1 107 ? 12.898 5.375 -12.510 1.00 86.12 107 PHE A O 1
ATOM 898 N N . LEU A 1 108 ? 14.657 6.777 -12.304 1.00 81.00 108 LEU A N 1
ATOM 899 C CA . LEU A 1 108 ? 15.420 6.229 -13.413 1.00 81.00 108 LEU A CA 1
ATOM 900 C C . LEU A 1 108 ? 16.571 5.410 -12.839 1.00 81.00 108 LEU A C 1
ATOM 902 O O . LEU A 1 108 ? 17.320 5.904 -11.996 1.00 81.00 108 LEU A O 1
ATOM 906 N N . THR A 1 109 ? 16.695 4.155 -13.257 1.00 67.06 109 THR A N 1
ATOM 907 C CA . THR A 1 109 ? 17.922 3.387 -13.043 1.00 67.06 109 THR A CA 1
ATOM 908 C C . THR A 1 109 ? 18.880 3.749 -14.164 1.00 67.06 109 THR A C 1
ATOM 910 O O . THR A 1 109 ? 18.558 3.576 -15.335 1.00 67.06 109 THR A O 1
ATOM 913 N N . LEU A 1 110 ? 20.060 4.268 -13.830 1.00 52.12 110 LEU A N 1
ATOM 914 C CA . LEU A 1 110 ? 21.147 4.260 -14.802 1.00 52.12 110 LEU A CA 1
ATOM 915 C C . LEU A 1 110 ? 21.461 2.785 -15.066 1.00 52.12 110 LEU A C 1
ATOM 917 O O . LEU A 1 110 ? 21.738 2.047 -14.119 1.00 52.12 110 LEU A O 1
ATOM 921 N N . LEU A 1 111 ? 21.360 2.353 -16.325 1.00 43.72 111 LEU A N 1
ATOM 922 C CA . LEU A 1 111 ? 22.077 1.165 -16.771 1.00 43.72 111 LEU A CA 1
ATOM 923 C C . LEU A 1 111 ? 23.545 1.451 -16.439 1.00 43.72 111 LEU A C 1
ATOM 925 O O . LEU A 1 111 ? 24.143 2.345 -17.032 1.00 43.72 111 LEU A O 1
ATOM 929 N N . GLN A 1 112 ? 24.086 0.801 -15.411 1.00 42.09 112 GLN A N 1
ATOM 930 C CA . GLN A 1 112 ? 25.532 0.678 -15.330 1.00 42.09 112 GLN A CA 1
ATOM 931 C C . GLN A 1 112 ? 25.901 -0.293 -16.450 1.00 42.09 112 GLN A C 1
ATOM 933 O O . GLN A 1 112 ? 25.587 -1.479 -16.347 1.00 42.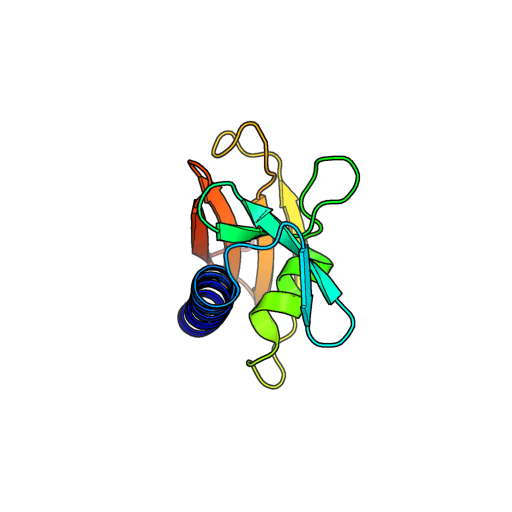09 112 GLN A O 1
ATOM 938 N N . GLU A 1 113 ? 26.421 0.271 -17.543 1.00 34.09 113 GLU A N 1
ATOM 939 C CA . GLU A 1 113 ? 27.154 -0.457 -18.586 1.00 34.09 113 GLU A CA 1
ATOM 940 C C . GLU A 1 113 ? 28.331 -1.236 -17.987 1.00 34.09 113 GLU A C 1
ATOM 942 O O . GLU A 1 113 ? 28.964 -0.720 -17.031 1.00 34.09 113 GLU A O 1
#

Foldseek 3Di:
DLVQLVVLQVVQQVVCVVVVNDQWDDDPHDIWGAFPSRGTFDDDPQETPLVSSCCSSCVVPPPFDFPDKDWADDPQDPRYIKIWGHRDQQWIWIWTDHPRHIDIDIGGDPPPD

Secondary structure (DSSP, 8-state):
-HHHHHHHHHHHHHHHHHTT--SEEEETTEEEEE-TTS-EE-EETTEE-HHHHHHHHGGGSTT---SEEEEE--TT-SS--EEEEEEETTEEEEEEEETTEEEEEEEPPP---

Radius of gyration: 13.86 Å; chains: 1; bounding box: 42×23×31 Å

pLDDT: mean 87.14, std 12.26, range [34.09, 98.19]

Sequence (113 aa):
MTQTLWESAVSLRQKWELENKPERSFLKGIEYTFTQKGWPVISHNGQINCHETWLLLSSRIKSVKYTHLSSKNEMRSKYYNSCYYQIDDGKGVAIFYENETIFISNFLTLLQE